Protein AF-A0A7V9FM33-F1 (afdb_monomer_lite)

Radius of gyration: 16.46 Å; chains: 1; bounding box: 45×32×36 Å

Foldseek 3Di:
DVVVLVVLVCCLVVPVPVPVVPDDPPPVVPFWPFPDDPPDPDTPTDGNVLVVLLVVLLVVCVVVVHDNVQLNVQLVVLLVVQVVCCVVPVPPRDRSVVSNVCSSCVRCVVVVVVVVVVD

Structure (mmCIF, N/CA/C/O backbone):
data_AF-A0A7V9FM33-F1
#
_entry.id   AF-A0A7V9FM33-F1
#
loop_
_atom_site.group_PDB
_atom_site.id
_atom_site.type_symbol
_atom_site.label_atom_id
_atom_site.label_alt_id
_atom_site.label_comp_id
_atom_site.label_asym_id
_atom_site.label_entity_id
_atom_site.label_seq_id
_atom_site.pdbx_PDB_ins_code
_atom_site.Cartn_x
_atom_site.Cartn_y
_atom_site.Cartn_z
_atom_site.occupancy
_atom_site.B_iso_or_equiv
_atom_site.auth_seq_id
_atom_site.auth_comp_id
_atom_site.auth_asym_id
_atom_site.auth_atom_id
_atom_site.pdbx_PDB_model_num
ATOM 1 N N . ALA A 1 1 ? -4.078 4.870 1.643 1.00 65.38 1 ALA A N 1
ATOM 2 C CA . ALA A 1 1 ? -3.978 3.694 0.757 1.00 65.38 1 ALA A CA 1
ATOM 3 C C . ALA A 1 1 ? -4.560 3.958 -0.631 1.00 65.38 1 ALA A C 1
ATOM 5 O O . ALA A 1 1 ? -3.835 3.762 -1.579 1.00 65.38 1 ALA A O 1
ATOM 6 N N . VAL A 1 2 ? -5.805 4.434 -0.791 1.00 76.44 2 VAL A N 1
ATOM 7 C CA . VAL A 1 2 ? -6.421 4.568 -2.136 1.00 76.44 2 VAL A CA 1
ATOM 8 C C . VAL A 1 2 ? -5.832 5.694 -2.997 1.00 76.44 2 VAL A C 1
ATOM 10 O O . VAL A 1 2 ? -5.736 5.529 -4.199 1.00 76.44 2 VAL A O 1
ATOM 13 N N . VAL A 1 3 ? -5.405 6.815 -2.406 1.00 74.00 3 VAL A N 1
ATOM 14 C CA . VAL A 1 3 ? -4.874 7.975 -3.160 1.00 74.00 3 VAL A CA 1
ATOM 15 C C . VAL A 1 3 ? -3.422 7.774 -3.620 1.00 74.00 3 VAL A C 1
ATOM 17 O O . VAL A 1 3 ? -3.054 8.173 -4.717 1.00 74.00 3 VAL A O 1
ATOM 20 N N . ILE A 1 4 ? -2.612 7.111 -2.793 1.00 75.44 4 ILE A N 1
ATOM 21 C CA . ILE A 1 4 ? -1.179 6.852 -3.012 1.00 75.44 4 ILE A CA 1
ATOM 22 C C . ILE A 1 4 ? -0.865 6.196 -4.371 1.00 75.44 4 ILE A C 1
ATOM 24 O O . ILE A 1 4 ? 0.009 6.713 -5.056 1.00 75.44 4 ILE A O 1
ATOM 28 N N . PRO A 1 5 ? -1.564 5.136 -4.826 1.00 70.38 5 PRO A N 1
ATOM 29 C CA . PRO A 1 5 ? -1.229 4.475 -6.083 1.00 70.38 5 PRO A CA 1
ATOM 30 C C . PRO A 1 5 ? -1.493 5.350 -7.309 1.00 70.38 5 PRO A C 1
ATOM 32 O O . PRO A 1 5 ? -0.803 5.205 -8.309 1.00 70.38 5 PRO A O 1
ATOM 35 N N . PHE A 1 6 ? -2.446 6.287 -7.238 1.00 69.94 6 PHE A N 1
ATOM 36 C CA . PHE A 1 6 ? -2.664 7.251 -8.319 1.00 69.94 6 PHE A CA 1
ATOM 37 C C . PHE A 1 6 ? -1.553 8.296 -8.368 1.00 69.94 6 PHE A C 1
ATOM 39 O O . PHE A 1 6 ? -1.107 8.648 -9.454 1.00 69.94 6 PHE A O 1
ATOM 46 N N . VAL A 1 7 ? -1.099 8.781 -7.208 1.00 68.88 7 VAL A N 1
ATOM 47 C CA . VAL A 1 7 ? 0.027 9.724 -7.132 1.00 68.88 7 VAL A CA 1
ATOM 48 C C . VAL A 1 7 ? 1.308 9.061 -7.631 1.00 68.88 7 VAL A C 1
ATOM 50 O O . VAL A 1 7 ? 2.023 9.675 -8.411 1.00 68.88 7 VAL A O 1
ATOM 53 N N . ASP A 1 8 ? 1.555 7.805 -7.255 1.00 69.69 8 ASP A N 1
ATOM 54 C CA . ASP A 1 8 ? 2.704 7.030 -7.728 1.00 69.69 8 ASP A CA 1
ATOM 55 C C . ASP A 1 8 ? 2.660 6.788 -9.238 1.00 69.69 8 ASP A C 1
ATOM 57 O O . ASP A 1 8 ? 3.584 7.162 -9.952 1.00 69.69 8 ASP A O 1
ATOM 61 N N . ALA A 1 9 ? 1.542 6.269 -9.757 1.00 65.94 9 ALA A N 1
ATOM 62 C CA . ALA A 1 9 ? 1.381 6.034 -11.189 1.00 65.94 9 ALA A CA 1
ATOM 63 C C . ALA A 1 9 ? 1.520 7.333 -11.999 1.00 65.94 9 ALA A C 1
ATOM 65 O O . ALA A 1 9 ? 2.164 7.340 -13.043 1.00 65.94 9 ALA A O 1
ATOM 66 N N . LEU A 1 10 ? 0.969 8.451 -11.510 1.00 62.34 10 LEU A N 1
ATOM 67 C CA . LEU A 1 10 ? 1.156 9.761 -12.137 1.00 62.34 10 LEU A CA 1
ATOM 68 C C . LEU A 1 10 ? 2.594 10.268 -12.010 1.00 62.34 10 LEU A C 1
ATOM 70 O O . LEU A 1 10 ? 3.062 10.915 -12.936 1.00 62.34 10 LEU A O 1
ATOM 74 N N . SER A 1 11 ? 3.292 9.992 -10.911 1.00 59.72 11 SER A N 1
ATOM 75 C CA . SER A 1 11 ? 4.691 10.387 -10.718 1.00 59.72 11 SER A CA 1
ATOM 76 C C . SER A 1 11 ? 5.651 9.576 -11.582 1.00 59.72 11 SER A C 1
ATOM 78 O O . SER A 1 11 ? 6.657 10.115 -12.019 1.00 59.72 11 SER A O 1
ATOM 80 N N . VAL A 1 12 ? 5.364 8.303 -11.840 1.00 60.69 12 VAL A N 1
ATOM 81 C CA . VAL A 1 12 ? 6.146 7.463 -12.755 1.00 60.69 12 VAL A CA 1
ATOM 82 C C . VAL A 1 12 ? 5.835 7.825 -14.209 1.00 60.69 12 VAL A C 1
ATOM 84 O O . VAL A 1 12 ? 6.739 7.934 -15.029 1.00 60.69 12 VAL A O 1
ATOM 87 N N . TRP A 1 13 ? 4.562 8.085 -14.526 1.00 52.75 13 TRP A N 1
ATOM 88 C CA . TRP A 1 13 ? 4.118 8.370 -15.895 1.00 52.75 13 TRP A CA 1
ATOM 89 C C . TRP A 1 13 ? 4.317 9.834 -16.332 1.00 52.75 13 TRP A C 1
ATOM 91 O O . TRP A 1 13 ? 4.460 10.105 -17.521 1.00 52.75 13 TRP A O 1
ATOM 101 N N . ARG A 1 14 ? 4.333 10.792 -15.391 1.00 46.34 14 ARG A N 1
ATOM 102 C CA . ARG A 1 14 ? 4.654 12.222 -15.614 1.00 46.34 14 ARG A CA 1
ATOM 103 C C . ARG A 1 14 ? 5.941 12.675 -14.923 1.00 46.34 14 ARG A C 1
ATOM 105 O O . ARG A 1 14 ? 6.182 13.879 -14.837 1.00 46.34 14 ARG A O 1
ATOM 112 N N . GLY A 1 15 ? 6.733 11.751 -14.393 1.00 43.75 15 GLY A N 1
ATOM 113 C CA . GLY A 1 15 ? 7.992 12.069 -13.733 1.00 43.75 15 GLY A CA 1
ATOM 114 C C . GLY A 1 15 ? 8.868 12.935 -14.641 1.00 43.75 15 GLY A C 1
ATOM 115 O O . GLY A 1 15 ? 9.109 12.543 -15.780 1.00 43.75 15 GLY A O 1
ATOM 116 N N . PRO A 1 16 ? 9.317 14.118 -14.183 1.00 39.09 16 PRO A N 1
ATOM 117 C CA . PRO A 1 16 ? 10.180 15.028 -14.930 1.00 39.09 16 PRO A CA 1
ATOM 118 C C . PRO A 1 16 ? 11.620 14.495 -14.965 1.00 39.09 16 PRO A C 1
ATOM 120 O O . PRO A 1 16 ? 12.546 15.124 -14.458 1.00 39.09 16 PRO A O 1
ATOM 123 N N . THR A 1 17 ? 11.823 13.322 -15.554 1.00 44.94 17 THR A N 1
ATOM 124 C CA . THR A 1 17 ? 13.147 12.704 -15.714 1.00 44.94 17 THR A CA 1
ATOM 125 C C . THR A 1 17 ? 13.909 13.189 -16.946 1.00 44.94 17 THR A C 1
ATOM 127 O O . THR A 1 17 ? 15.034 12.754 -17.135 1.00 44.94 17 THR A O 1
ATOM 130 N N . ASP A 1 18 ? 13.373 14.149 -17.710 1.00 42.97 18 ASP A N 1
ATOM 131 C CA . ASP A 1 18 ? 14.152 14.901 -18.712 1.00 42.97 18 ASP A CA 1
ATOM 132 C C . ASP A 1 18 ? 14.510 16.333 -18.271 1.00 42.97 18 ASP A C 1
ATOM 134 O O . ASP A 1 18 ? 15.391 16.945 -18.864 1.00 42.97 18 ASP A O 1
ATOM 138 N N . TYR A 1 19 ? 13.881 16.883 -17.219 1.00 41.38 19 TYR A N 1
ATOM 139 C CA . TYR A 1 19 ? 14.134 18.277 -16.802 1.00 41.38 19 TYR A CA 1
ATOM 140 C C . TYR A 1 19 ? 14.936 18.414 -15.496 1.00 41.38 19 TYR A C 1
ATOM 142 O O . TYR A 1 19 ? 15.519 19.461 -15.244 1.00 41.38 19 TYR A O 1
ATOM 150 N N . ILE A 1 20 ? 15.006 17.371 -14.658 1.00 42.31 20 ILE A N 1
ATOM 151 C CA . ILE A 1 20 ? 15.765 17.405 -13.386 1.00 42.31 20 ILE A CA 1
ATOM 152 C C . ILE A 1 20 ? 17.134 16.703 -13.505 1.00 42.31 20 ILE A C 1
ATOM 154 O O . ILE A 1 20 ? 18.001 16.870 -12.651 1.00 42.31 20 ILE A O 1
ATOM 158 N N . VAL A 1 21 ? 17.385 15.997 -14.613 1.00 49.19 21 VAL A N 1
ATOM 159 C CA . VAL A 1 21 ? 18.686 15.372 -14.924 1.00 49.19 21 VAL A CA 1
ATOM 160 C C . VAL A 1 21 ? 19.758 16.411 -15.304 1.00 49.19 21 VAL A C 1
ATOM 162 O O . VAL A 1 21 ? 20.948 16.111 -15.258 1.00 49.19 21 VAL A O 1
ATOM 165 N N . SER A 1 22 ? 19.378 17.657 -15.609 1.00 51.03 22 SER A N 1
ATOM 166 C CA . SER A 1 22 ? 20.320 18.697 -16.039 1.00 51.03 22 SER A CA 1
ATOM 167 C C . SER A 1 22 ? 20.999 19.500 -14.921 1.00 51.03 22 SER A C 1
ATOM 169 O O . SER A 1 22 ? 22.020 20.114 -15.212 1.00 51.03 22 SER A O 1
ATOM 171 N N . GLU A 1 23 ? 20.503 19.525 -13.671 1.00 49.88 23 GLU A N 1
ATOM 172 C CA . GLU A 1 23 ? 21.010 20.506 -12.682 1.00 49.88 23 GLU A CA 1
ATOM 173 C C . GLU A 1 23 ? 21.665 19.969 -11.393 1.00 49.88 23 GLU A C 1
ATOM 175 O O . GLU A 1 23 ? 22.511 20.688 -10.866 1.00 49.88 23 GLU A O 1
ATOM 180 N N . GLN A 1 24 ? 21.396 18.756 -10.872 1.00 45.66 24 GLN A N 1
ATOM 181 C CA . GLN A 1 24 ? 22.068 18.279 -9.633 1.00 45.66 24 GLN A CA 1
ATOM 182 C C . GLN A 1 24 ? 22.299 16.749 -9.568 1.00 45.66 24 GLN A C 1
ATOM 184 O O . GLN A 1 24 ? 21.454 16.017 -9.052 1.00 45.66 24 GLN A O 1
ATOM 189 N N . PRO A 1 25 ? 23.471 16.248 -10.010 1.00 44.50 25 PRO A N 1
ATOM 190 C CA . PRO A 1 25 ? 23.793 14.813 -10.054 1.00 44.50 25 PRO A CA 1
ATOM 191 C C . PRO A 1 25 ? 24.098 14.147 -8.698 1.00 44.50 25 PRO A C 1
ATOM 193 O O . PRO A 1 25 ? 24.206 12.931 -8.639 1.00 44.50 25 PRO A O 1
ATOM 196 N N . SER A 1 26 ? 24.279 14.897 -7.605 1.00 44.00 26 SER A N 1
ATOM 197 C CA . SER A 1 26 ? 24.933 14.375 -6.389 1.00 44.00 26 SER A CA 1
ATOM 198 C C . SER A 1 26 ? 24.004 13.953 -5.245 1.00 44.00 26 SER A C 1
ATOM 200 O O . SER A 1 26 ? 24.501 13.566 -4.194 1.00 44.00 26 SER A O 1
ATOM 202 N N . VAL A 1 27 ? 22.678 14.043 -5.402 1.00 47.50 27 VAL A N 1
ATOM 203 C CA . VAL A 1 27 ? 21.718 13.722 -4.316 1.00 47.50 27 VAL A CA 1
ATOM 204 C C . VAL A 1 27 ? 20.933 12.425 -4.580 1.00 47.50 27 VAL A C 1
ATOM 206 O O . VAL A 1 27 ? 20.256 11.919 -3.690 1.00 47.50 27 VAL A O 1
ATOM 209 N N . PHE A 1 28 ? 21.041 11.849 -5.784 1.00 41.62 28 PHE A N 1
ATOM 210 C CA . PHE A 1 28 ? 20.354 10.602 -6.153 1.00 41.62 28 PHE A CA 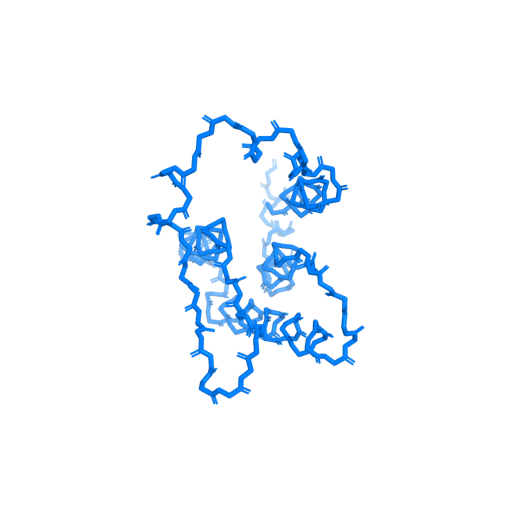1
ATOM 211 C C . PHE A 1 28 ? 21.146 9.320 -5.832 1.00 41.62 28 PHE A C 1
ATOM 213 O O . PHE A 1 28 ? 20.535 8.259 -5.714 1.00 41.62 28 PHE A O 1
ATOM 220 N N . ASP A 1 29 ? 22.462 9.407 -5.616 1.00 47.50 29 ASP A N 1
ATOM 221 C CA . ASP A 1 29 ? 23.301 8.242 -5.283 1.00 47.50 29 ASP A CA 1
ATOM 222 C C . ASP A 1 29 ? 23.123 7.739 -3.835 1.00 47.50 29 ASP A C 1
ATOM 224 O O . ASP A 1 29 ? 23.495 6.608 -3.532 1.00 47.50 29 ASP A O 1
ATOM 228 N N . ASP A 1 30 ? 22.512 8.525 -2.942 1.00 45.66 30 ASP A N 1
ATOM 229 C CA . ASP A 1 30 ? 22.458 8.199 -1.505 1.00 45.66 30 ASP A CA 1
ATOM 230 C C . ASP A 1 30 ? 21.201 7.419 -1.078 1.00 45.66 30 ASP A C 1
ATOM 232 O O . ASP A 1 30 ? 21.108 6.926 0.048 1.00 45.66 30 ASP A O 1
ATOM 236 N N . VAL A 1 31 ? 20.201 7.299 -1.958 1.00 45.38 31 VAL A N 1
ATOM 237 C CA . VAL A 1 31 ? 18.895 6.731 -1.589 1.00 45.38 31 VAL A CA 1
ATOM 238 C C . VAL A 1 31 ? 18.325 5.861 -2.709 1.00 45.38 31 VAL A C 1
ATOM 240 O O . VAL A 1 31 ? 17.164 5.976 -3.060 1.00 45.38 31 VAL A O 1
ATOM 243 N N . SER A 1 32 ? 19.098 4.967 -3.314 1.00 40.28 32 SER A N 1
ATOM 244 C CA . SER A 1 32 ? 18.503 3.865 -4.080 1.00 40.28 32 SER A CA 1
ATOM 245 C C . SER A 1 32 ? 19.260 2.579 -3.782 1.00 40.28 32 SER A C 1
ATOM 247 O O . SER A 1 32 ? 20.463 2.470 -3.999 1.00 40.28 32 SER A O 1
ATOM 249 N N . ILE A 1 33 ? 18.567 1.594 -3.207 1.00 43.03 33 ILE A N 1
ATOM 250 C CA . ILE A 1 33 ? 19.154 0.272 -2.986 1.00 43.03 33 ILE A CA 1
ATOM 251 C C . ILE A 1 33 ? 19.059 -0.461 -4.323 1.00 43.03 33 ILE A C 1
ATOM 253 O O . ILE A 1 33 ? 18.079 -1.149 -4.607 1.00 43.03 33 ILE A O 1
ATOM 257 N N . ALA A 1 34 ? 20.067 -0.264 -5.168 1.00 43.84 34 ALA A N 1
ATOM 258 C CA . ALA A 1 34 ? 20.217 -1.000 -6.413 1.00 43.84 34 ALA A CA 1
ATOM 259 C C . ALA A 1 34 ? 20.673 -2.432 -6.094 1.00 43.84 34 ALA A C 1
ATOM 261 O O . ALA A 1 34 ? 21.858 -2.685 -5.855 1.00 43.84 34 ALA A O 1
ATOM 262 N N . PHE A 1 35 ? 19.744 -3.390 -6.094 1.00 40.59 35 PHE A N 1
ATOM 263 C CA . PHE A 1 35 ? 20.108 -4.806 -6.101 1.00 40.59 35 PHE A CA 1
ATOM 264 C C . PHE A 1 35 ? 20.662 -5.150 -7.489 1.00 40.59 35 PHE A C 1
ATOM 266 O O . PHE A 1 35 ? 19.914 -5.418 -8.427 1.00 40.59 35 PHE A O 1
ATOM 273 N N . ARG A 1 36 ? 21.993 -5.102 -7.634 1.00 40.44 36 ARG A N 1
ATOM 274 C CA . ARG A 1 36 ? 22.680 -5.603 -8.832 1.00 40.44 36 ARG A CA 1
ATOM 275 C C . ARG A 1 36 ? 22.799 -7.118 -8.743 1.00 40.44 36 ARG A C 1
ATOM 277 O O . ARG A 1 36 ? 23.475 -7.638 -7.856 1.00 40.44 36 ARG A O 1
ATOM 284 N N . ILE A 1 37 ? 22.168 -7.813 -9.679 1.00 46.19 37 ILE A N 1
ATOM 285 C CA . ILE A 1 37 ? 22.355 -9.249 -9.873 1.00 46.19 37 ILE A CA 1
ATOM 286 C C . ILE A 1 37 ? 23.633 -9.429 -10.717 1.00 46.19 37 ILE A C 1
ATOM 288 O O . ILE A 1 37 ? 23.785 -8.744 -11.730 1.00 46.19 37 ILE A O 1
ATOM 292 N N . PRO A 1 38 ? 24.588 -10.298 -10.331 1.00 37.56 38 PRO A N 1
ATOM 293 C CA . PRO A 1 38 ? 25.779 -10.538 -11.141 1.00 37.56 38 PRO A CA 1
ATOM 294 C C . PRO A 1 38 ? 25.386 -11.175 -12.484 1.00 37.56 38 PRO A C 1
ATOM 296 O O . PRO A 1 38 ? 25.011 -12.343 -12.517 1.00 37.56 38 PRO A O 1
ATOM 299 N N . GLY A 1 39 ? 25.483 -10.418 -13.583 1.00 50.44 39 GLY A N 1
ATOM 300 C CA . GLY A 1 39 ? 25.281 -10.928 -14.947 1.00 50.44 39 GLY A CA 1
ATOM 301 C C . GLY A 1 39 ? 24.259 -10.184 -15.813 1.00 50.44 39 GLY A C 1
ATOM 302 O O . GLY A 1 39 ? 24.275 -10.391 -17.021 1.00 50.44 39 GLY A O 1
ATOM 303 N N . GLU A 1 40 ? 23.438 -9.290 -15.253 1.00 39.12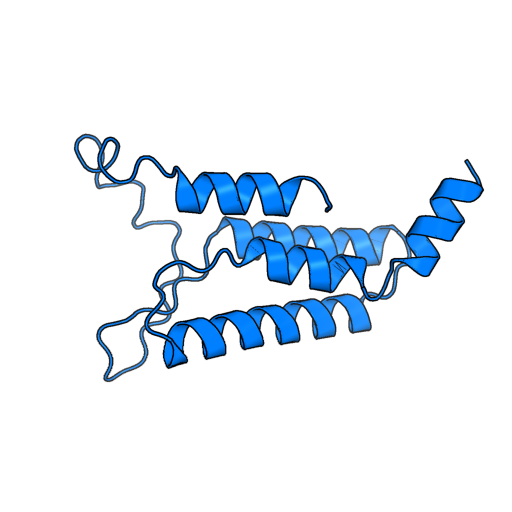 40 GLU A N 1
ATOM 304 C CA . GLU A 1 40 ? 22.475 -8.473 -16.013 1.00 39.12 40 GLU A CA 1
ATOM 305 C C . GLU A 1 40 ? 22.739 -6.968 -15.856 1.00 39.12 40 GLU A C 1
ATOM 307 O O . GLU A 1 40 ? 23.275 -6.506 -14.848 1.00 39.12 40 GLU A O 1
ATOM 312 N N . GLN A 1 41 ? 22.392 -6.205 -16.896 1.00 44.78 41 GLN A N 1
ATOM 313 C CA . GLN A 1 41 ? 22.528 -4.742 -16.945 1.00 44.78 41 GLN A CA 1
ATOM 314 C C . GLN A 1 41 ? 21.335 -4.019 -16.298 1.00 44.78 41 GLN A C 1
ATOM 316 O O . GLN A 1 41 ? 21.425 -2.818 -16.048 1.00 44.78 41 GLN A O 1
ATOM 321 N N . GLU A 1 42 ? 20.248 -4.733 -15.986 1.00 43.69 42 GLU A N 1
ATOM 322 C CA . GLU A 1 42 ? 19.094 -4.185 -15.277 1.00 43.69 42 GLU A CA 1
ATOM 323 C C . GLU A 1 42 ? 19.235 -4.371 -13.763 1.00 43.69 42 GLU A C 1
ATOM 325 O O . GLU A 1 42 ? 19.367 -5.479 -13.241 1.00 43.69 42 GLU A O 1
ATOM 330 N N . SER A 1 43 ? 19.207 -3.258 -13.032 1.00 45.31 43 SER A N 1
ATOM 331 C CA . SER A 1 43 ? 19.074 -3.267 -11.581 1.00 45.31 43 SER A CA 1
ATOM 332 C C . SER A 1 43 ? 17.595 -3.291 -11.205 1.00 45.31 43 SER A C 1
ATOM 334 O O . SER A 1 43 ? 16.822 -2.424 -11.615 1.00 45.31 43 SER A O 1
ATOM 336 N N . ALA A 1 44 ? 17.198 -4.246 -10.364 1.00 50.06 44 ALA A N 1
ATOM 337 C CA . ALA A 1 44 ? 15.897 -4.204 -9.709 1.00 50.06 44 ALA A CA 1
ATOM 338 C C . ALA A 1 44 ? 15.910 -3.048 -8.692 1.00 50.06 44 ALA A C 1
ATOM 340 O O . ALA A 1 44 ? 16.356 -3.198 -7.553 1.00 50.06 44 ALA A O 1
ATOM 341 N N . ASN A 1 45 ? 15.492 -1.863 -9.135 1.00 55.31 45 ASN A N 1
ATOM 342 C CA . ASN A 1 45 ? 15.455 -0.667 -8.304 1.00 55.31 45 ASN A CA 1
ATOM 343 C C . ASN A 1 45 ? 14.168 -0.675 -7.481 1.00 55.31 45 ASN A C 1
ATOM 345 O O . AS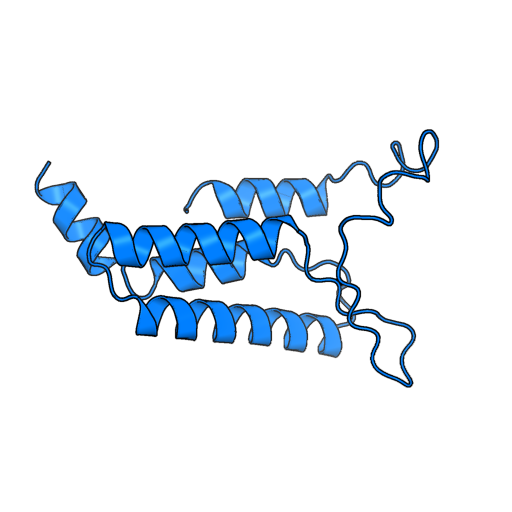N A 1 45 ? 13.088 -0.399 -7.998 1.00 55.31 45 ASN A O 1
ATOM 349 N N . ILE A 1 46 ? 14.286 -0.984 -6.191 1.00 63.53 46 ILE A N 1
ATOM 350 C CA . ILE A 1 46 ? 13.219 -0.703 -5.229 1.00 63.53 46 ILE A CA 1
ATOM 351 C C . ILE A 1 46 ? 13.338 0.772 -4.854 1.00 63.53 46 ILE A C 1
ATOM 353 O O . ILE A 1 46 ? 14.378 1.210 -4.350 1.00 63.53 46 ILE A O 1
ATOM 357 N N . GLY A 1 47 ? 12.282 1.542 -5.107 1.00 71.50 47 GLY A N 1
ATOM 358 C CA . GLY A 1 47 ? 12.268 2.960 -4.794 1.00 71.50 47 GLY A CA 1
ATOM 359 C C . GLY A 1 47 ? 12.268 3.194 -3.277 1.00 71.50 47 GLY A C 1
ATOM 360 O O . GLY A 1 47 ? 11.627 2.450 -2.530 1.00 71.50 47 GLY A O 1
ATOM 361 N N . PRO A 1 48 ? 12.900 4.267 -2.777 1.00 74.94 48 PRO A N 1
ATOM 362 C CA . PRO A 1 48 ? 12.747 4.689 -1.379 1.00 74.94 48 PRO A CA 1
ATOM 363 C C . PRO A 1 48 ? 11.292 4.845 -0.932 1.00 74.94 48 PRO A C 1
ATOM 365 O O . PRO A 1 48 ? 10.976 4.429 0.187 1.00 74.94 48 PRO A O 1
ATOM 368 N N . PRO A 1 49 ? 10.378 5.385 -1.771 1.00 78.88 49 PRO A N 1
ATOM 369 C CA . PRO A 1 49 ? 8.965 5.443 -1.425 1.00 78.88 49 PRO A CA 1
ATOM 370 C C . PRO A 1 49 ? 8.373 4.065 -1.125 1.00 78.88 49 PRO A C 1
ATOM 372 O O . PRO A 1 49 ? 7.596 3.944 -0.182 1.00 78.88 49 PRO A O 1
ATOM 375 N N . ASP A 1 50 ? 8.770 3.018 -1.849 1.00 82.44 50 ASP A N 1
ATOM 376 C CA . ASP A 1 50 ? 8.229 1.668 -1.669 1.00 82.44 50 ASP A CA 1
ATOM 377 C C . ASP A 1 50 ? 8.537 1.127 -0.274 1.00 82.44 50 ASP A C 1
ATOM 379 O O . ASP A 1 50 ? 7.645 0.635 0.419 1.00 82.44 50 ASP A O 1
ATOM 383 N N . ILE A 1 51 ? 9.777 1.297 0.190 1.00 84.50 51 ILE A N 1
ATOM 384 C CA . ILE A 1 51 ? 10.204 0.877 1.533 1.00 84.50 51 ILE A CA 1
ATOM 385 C C . ILE A 1 51 ? 9.455 1.674 2.611 1.00 84.50 51 ILE A C 1
ATOM 387 O O . ILE A 1 51 ? 8.988 1.109 3.611 1.00 84.50 51 ILE A O 1
ATOM 391 N N . LEU A 1 52 ? 9.297 2.984 2.408 1.00 86.75 52 LEU A N 1
ATOM 392 C CA . LEU A 1 52 ? 8.567 3.853 3.331 1.00 86.75 52 LEU A CA 1
ATOM 393 C C . LEU A 1 52 ? 7.089 3.460 3.425 1.00 86.75 52 LEU A C 1
ATOM 395 O O . LEU A 1 52 ? 6.569 3.297 4.527 1.00 86.75 52 LEU A O 1
ATOM 399 N N . PHE A 1 53 ? 6.406 3.254 2.300 1.00 88.38 53 PHE A N 1
ATOM 400 C CA . PHE A 1 53 ? 4.994 2.869 2.305 1.00 88.38 53 PHE A CA 1
ATOM 401 C C . PHE A 1 53 ? 4.778 1.438 2.792 1.00 88.38 53 PHE A C 1
ATOM 403 O O . PHE A 1 53 ? 3.830 1.201 3.543 1.00 88.38 53 PHE A O 1
ATOM 410 N N . PHE A 1 54 ? 5.668 0.506 2.451 1.00 91.56 54 PHE A N 1
ATOM 411 C CA . PHE A 1 54 ? 5.627 -0.861 2.966 1.00 91.56 54 PHE A CA 1
ATOM 412 C C . PHE A 1 54 ? 5.719 -0.874 4.497 1.00 91.56 54 PHE A C 1
ATOM 414 O O . PHE A 1 54 ? 4.872 -1.462 5.176 1.00 91.56 54 PHE A O 1
ATOM 421 N N . SER A 1 55 ? 6.717 -0.181 5.055 1.00 93.06 55 SER A N 1
ATOM 422 C CA . SER A 1 55 ? 6.917 -0.098 6.506 1.00 93.06 55 SER A CA 1
ATOM 423 C C . SER A 1 55 ? 5.782 0.657 7.203 1.00 93.06 55 SER A C 1
ATOM 425 O O . SER A 1 55 ? 5.257 0.176 8.210 1.00 93.06 55 SER A O 1
ATOM 427 N N . LEU A 1 56 ? 5.326 1.779 6.637 1.00 94.00 56 LEU A N 1
ATOM 428 C CA . LEU A 1 56 ? 4.204 2.560 7.157 1.00 94.00 56 LEU A CA 1
ATOM 429 C C . LEU A 1 56 ? 2.908 1.743 7.204 1.00 94.00 56 LEU A C 1
ATOM 431 O O . LEU A 1 56 ? 2.195 1.779 8.207 1.00 94.00 56 LEU A O 1
ATOM 435 N N . PHE A 1 57 ? 2.585 1.002 6.145 1.00 93.12 57 PHE A N 1
ATOM 436 C CA . PHE A 1 57 ? 1.379 0.175 6.094 1.00 93.12 57 PHE A CA 1
ATOM 437 C C . PHE A 1 57 ? 1.445 -1.011 7.045 1.00 93.12 57 PHE A C 1
ATOM 439 O O . PHE A 1 57 ? 0.442 -1.324 7.691 1.00 93.12 57 PHE A O 1
ATOM 446 N N . LEU A 1 58 ? 2.614 -1.631 7.197 1.00 94.25 58 LEU A N 1
ATOM 447 C CA . LEU A 1 58 ? 2.799 -2.699 8.170 1.00 94.25 58 LEU A CA 1
ATOM 448 C C . LEU A 1 58 ? 2.676 -2.177 9.613 1.00 94.25 58 LEU A C 1
ATOM 450 O O . LEU A 1 58 ? 1.981 -2.780 10.434 1.00 94.25 58 LEU A O 1
ATOM 454 N N . ALA A 1 59 ? 3.269 -1.015 9.903 1.00 94.12 59 ALA A N 1
ATOM 455 C CA . ALA A 1 59 ? 3.140 -0.340 11.192 1.00 94.12 59 ALA A CA 1
ATOM 456 C C . ALA A 1 59 ? 1.690 0.087 11.471 1.00 94.12 59 ALA A C 1
ATOM 458 O O . ALA A 1 59 ? 1.190 -0.107 12.579 1.00 94.12 59 ALA A O 1
ATOM 459 N N . ALA A 1 60 ? 0.978 0.605 10.466 1.00 93.06 60 ALA A N 1
ATOM 460 C CA . ALA A 1 60 ? -0.444 0.917 10.573 1.00 93.06 60 ALA A CA 1
ATOM 461 C C . ALA A 1 60 ? -1.267 -0.348 10.855 1.00 93.06 60 ALA A C 1
ATOM 463 O O . ALA A 1 60 ? -2.126 -0.336 11.738 1.00 93.06 60 ALA A O 1
ATOM 464 N N . ALA A 1 61 ? -0.976 -1.457 10.168 1.00 92.88 61 ALA A N 1
ATOM 465 C CA . ALA A 1 61 ? -1.658 -2.718 10.414 1.00 92.88 61 ALA A CA 1
ATOM 466 C C . ALA A 1 61 ? -1.483 -3.185 11.866 1.00 92.88 61 ALA A C 1
ATOM 468 O O . ALA A 1 61 ? -2.464 -3.557 12.512 1.00 92.88 61 ALA A O 1
ATOM 469 N N . ALA A 1 62 ? -0.267 -3.082 12.409 1.00 93.88 62 ALA A N 1
ATOM 470 C CA . ALA A 1 62 ? 0.002 -3.398 13.809 1.00 93.88 62 ALA A CA 1
ATOM 471 C C . ALA A 1 62 ? -0.710 -2.425 14.766 1.00 93.88 62 ALA A C 1
ATOM 473 O O . ALA A 1 62 ? -1.348 -2.848 15.729 1.00 93.88 62 ALA A O 1
ATOM 474 N N . ARG A 1 63 ? -0.664 -1.118 14.477 1.00 94.12 63 ARG A N 1
ATOM 475 C CA . ARG A 1 63 ? -1.233 -0.067 15.333 1.00 94.12 63 ARG A CA 1
ATOM 476 C C . ARG A 1 63 ? -2.754 -0.138 15.457 1.00 94.12 63 ARG A C 1
ATOM 478 O O . ARG A 1 63 ? -3.280 0.189 16.524 1.00 94.12 63 ARG A O 1
ATOM 485 N N . PHE A 1 64 ? -3.441 -0.515 14.380 1.00 90.94 64 PHE A N 1
ATOM 486 C CA . PHE A 1 64 ? -4.904 -0.562 14.298 1.00 90.94 64 PHE A CA 1
ATOM 487 C C . PHE A 1 64 ? -5.489 -1.969 14.500 1.00 90.94 64 PHE A C 1
ATOM 489 O O . PHE A 1 64 ? -6.695 -2.145 14.335 1.00 90.94 64 PHE A O 1
ATOM 496 N N . GLY A 1 65 ? -4.672 -2.964 14.870 1.00 89.62 65 GLY A N 1
ATOM 497 C CA . GLY A 1 65 ? -5.144 -4.334 15.113 1.00 89.62 65 GLY A CA 1
ATOM 498 C C . GLY A 1 65 ? -5.668 -5.029 13.852 1.00 89.62 65 GLY A C 1
ATOM 499 O O . GLY A 1 65 ? -6.617 -5.809 13.915 1.00 89.62 65 GLY A O 1
ATOM 500 N N . LEU A 1 66 ? -5.082 -4.705 12.699 1.00 93.88 66 LEU A N 1
ATOM 501 C CA . LEU A 1 66 ? -5.382 -5.331 11.415 1.00 93.88 66 LEU A CA 1
ATOM 502 C C . LEU A 1 66 ? -4.603 -6.649 11.246 1.00 93.88 66 LEU A C 1
ATOM 504 O O . LEU A 1 66 ? -3.847 -7.077 12.123 1.00 93.88 66 LEU A O 1
ATOM 508 N N . ARG A 1 67 ? -4.764 -7.323 10.101 1.00 94.94 67 ARG A N 1
ATOM 509 C CA . ARG A 1 67 ? -4.121 -8.619 9.837 1.00 94.94 67 ARG A CA 1
ATOM 510 C C . ARG A 1 67 ? -2.669 -8.444 9.386 1.00 94.94 67 ARG A C 1
ATOM 512 O O . ARG A 1 67 ? -2.373 -8.584 8.203 1.00 94.94 67 ARG A O 1
ATOM 519 N N . VAL A 1 68 ? -1.757 -8.164 10.317 1.00 93.88 68 VAL A N 1
ATOM 520 C CA . VAL A 1 68 ? -0.336 -7.859 10.031 1.00 93.88 68 VAL A CA 1
ATOM 521 C C . VAL A 1 68 ? 0.343 -8.922 9.159 1.00 93.88 68 VAL A C 1
ATOM 523 O O . VAL A 1 68 ? 0.891 -8.583 8.115 1.00 93.88 68 VAL A O 1
ATOM 526 N N . ALA A 1 69 ? 0.260 -10.203 9.536 1.00 94.44 69 ALA A N 1
ATOM 527 C CA . ALA A 1 69 ? 0.920 -11.287 8.801 1.00 94.44 69 ALA A CA 1
ATOM 528 C C . ALA A 1 69 ? 0.398 -11.420 7.359 1.00 94.44 69 ALA A C 1
ATOM 530 O O . ALA A 1 69 ? 1.180 -11.524 6.419 1.00 94.44 69 ALA A O 1
ATOM 531 N N . TRP A 1 70 ? -0.923 -11.339 7.177 1.00 94.19 70 TRP A N 1
ATOM 532 C CA . TRP A 1 70 ? -1.542 -11.387 5.851 1.00 94.19 70 TRP A CA 1
ATOM 533 C C . TRP A 1 70 ? -1.247 -10.141 5.018 1.00 94.19 70 TRP A C 1
ATOM 535 O O . TRP A 1 70 ? -1.073 -10.245 3.811 1.00 94.19 70 TRP A O 1
ATOM 545 N N . THR A 1 71 ? -1.151 -8.979 5.662 1.00 93.81 71 THR A N 1
ATOM 546 C CA . THR A 1 71 ? -0.760 -7.716 5.021 1.00 93.81 71 THR A CA 1
ATOM 547 C C . THR A 1 71 ? 0.660 -7.801 4.488 1.00 93.81 71 THR A C 1
ATOM 549 O O . THR A 1 71 ? 0.904 -7.495 3.327 1.00 93.81 71 THR A O 1
ATOM 552 N N . TRP A 1 72 ? 1.591 -8.275 5.317 1.00 95.19 72 TRP A N 1
ATOM 553 C CA . TRP A 1 72 ? 2.971 -8.504 4.909 1.00 95.19 72 TRP A CA 1
ATOM 554 C C . TRP A 1 72 ? 3.050 -9.490 3.740 1.00 95.19 72 TRP A C 1
ATOM 556 O O . TRP A 1 72 ? 3.624 -9.158 2.706 1.00 95.19 72 TRP A O 1
ATOM 566 N N . ALA A 1 73 ? 2.406 -10.657 3.864 1.00 96.12 73 ALA A N 1
ATOM 567 C CA . ALA A 1 73 ? 2.428 -11.686 2.826 1.00 96.12 73 ALA A CA 1
ATOM 568 C C . ALA A 1 73 ? 1.850 -11.179 1.495 1.00 96.12 73 ALA A C 1
ATOM 570 O O . ALA A 1 73 ? 2.440 -11.409 0.444 1.00 96.12 73 ALA A O 1
ATOM 571 N N . ALA A 1 74 ? 0.732 -10.450 1.533 1.00 95.12 74 ALA A N 1
ATOM 572 C CA . ALA A 1 74 ? 0.105 -9.902 0.336 1.00 95.12 74 ALA A CA 1
ATOM 573 C C . ALA A 1 74 ? 0.943 -8.789 -0.313 1.00 95.12 74 ALA A C 1
ATOM 575 O O . ALA A 1 74 ? 1.078 -8.777 -1.534 1.00 95.12 74 ALA A O 1
ATOM 576 N N . MET A 1 75 ? 1.536 -7.882 0.474 1.00 94.62 75 MET A N 1
ATOM 577 C CA . MET A 1 75 ? 2.431 -6.846 -0.062 1.00 94.62 75 MET A CA 1
ATOM 578 C C . MET A 1 75 ? 3.685 -7.459 -0.695 1.00 94.62 75 MET A C 1
ATOM 580 O O . MET A 1 75 ? 4.045 -7.066 -1.799 1.00 94.62 75 MET A O 1
ATOM 584 N N . VAL A 1 76 ? 4.312 -8.449 -0.047 1.00 93.25 76 VAL A N 1
ATOM 585 C CA . VAL A 1 76 ? 5.481 -9.158 -0.599 1.00 93.25 76 VAL A CA 1
ATOM 586 C C . VAL A 1 76 ? 5.115 -9.919 -1.872 1.00 93.25 76 VAL A C 1
ATOM 588 O O . VAL A 1 76 ? 5.836 -9.824 -2.860 1.00 93.25 76 VAL A O 1
ATOM 591 N N . ALA A 1 77 ? 3.990 -10.639 -1.881 1.00 93.25 77 ALA A N 1
ATOM 592 C CA . ALA A 1 77 ? 3.556 -11.400 -3.049 1.00 93.25 77 ALA A CA 1
ATOM 593 C C . ALA A 1 77 ? 3.257 -10.496 -4.252 1.00 93.25 77 ALA A C 1
ATOM 595 O O . ALA A 1 77 ? 3.674 -10.805 -5.365 1.00 93.25 77 ALA A O 1
ATOM 596 N N . LEU A 1 78 ? 2.570 -9.369 -4.040 1.00 90.44 78 LEU A N 1
ATOM 597 C CA . LEU A 1 78 ? 2.248 -8.436 -5.120 1.00 90.44 78 LEU A CA 1
ATOM 598 C C . LEU A 1 78 ? 3.475 -7.668 -5.610 1.00 90.44 78 LEU A C 1
ATOM 600 O O . LEU A 1 78 ? 3.603 -7.470 -6.812 1.00 90.44 78 LEU A O 1
ATOM 604 N N . LEU A 1 79 ? 4.390 -7.289 -4.715 1.00 87.06 79 LEU A N 1
ATOM 605 C CA . LEU A 1 79 ? 5.649 -6.653 -5.105 1.00 87.06 79 LEU A CA 1
ATOM 606 C C . LEU A 1 79 ? 6.560 -7.631 -5.869 1.00 87.06 79 LEU A C 1
ATOM 608 O O . LEU A 1 79 ? 7.142 -7.282 -6.895 1.00 87.06 79 LEU A O 1
ATOM 612 N N . GLY A 1 80 ? 6.619 -8.891 -5.430 1.00 86.81 80 GLY A N 1
ATOM 613 C CA . GLY A 1 80 ? 7.287 -9.965 -6.165 1.00 86.81 80 GLY A CA 1
ATOM 614 C C . GLY A 1 80 ? 6.662 -10.199 -7.541 1.00 86.81 80 GLY A C 1
ATOM 615 O O . GLY A 1 80 ? 7.382 -10.321 -8.527 1.00 86.81 80 GLY A O 1
ATOM 616 N N . LEU A 1 81 ? 5.329 -10.185 -7.635 1.00 87.56 81 LEU A N 1
ATOM 617 C CA . LEU A 1 81 ? 4.626 -10.288 -8.913 1.00 87.56 81 LEU A CA 1
ATOM 618 C C . LEU A 1 81 ? 4.968 -9.117 -9.841 1.00 87.56 81 LEU A C 1
ATOM 620 O O . LEU A 1 81 ? 5.231 -9.353 -11.015 1.00 87.56 81 LEU A O 1
ATOM 624 N N . THR A 1 82 ? 5.010 -7.880 -9.335 1.00 82.62 82 THR A N 1
ATOM 625 C CA . THR A 1 82 ? 5.407 -6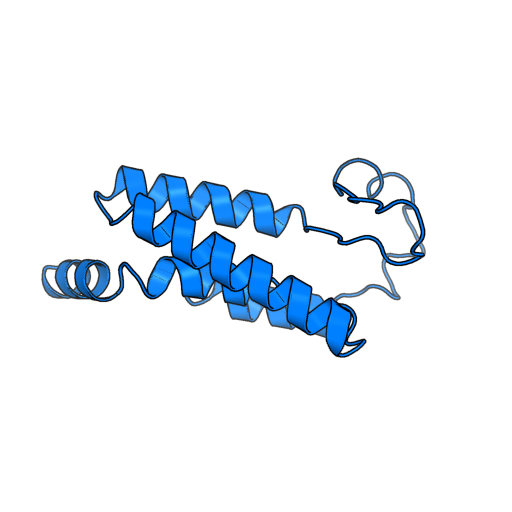.727 -10.157 1.00 82.62 82 THR A CA 1
ATOM 626 C C . THR A 1 82 ? 6.832 -6.861 -10.675 1.00 82.62 82 THR A C 1
ATOM 628 O O . THR A 1 82 ? 7.053 -6.588 -11.846 1.00 82.62 82 THR A O 1
ATOM 631 N N . LEU A 1 83 ? 7.771 -7.367 -9.867 1.00 80.94 83 LEU A N 1
ATOM 632 C CA . LEU A 1 83 ? 9.145 -7.620 -10.315 1.00 80.94 83 LEU A CA 1
ATOM 633 C C . LEU A 1 83 ? 9.203 -8.673 -11.428 1.00 80.94 83 LEU A C 1
ATOM 635 O O . LEU A 1 83 ? 9.869 -8.457 -12.435 1.00 80.94 83 LEU A O 1
ATOM 639 N N . VAL A 1 84 ? 8.477 -9.786 -11.276 1.00 82.69 84 VAL A N 1
ATOM 640 C CA . VAL A 1 84 ? 8.418 -10.847 -12.297 1.00 82.69 84 VAL A CA 1
ATOM 641 C C . VAL A 1 84 ? 7.795 -10.332 -13.593 1.00 82.69 84 VAL A C 1
ATOM 643 O O . VAL A 1 84 ? 8.291 -10.639 -14.674 1.00 82.69 84 VAL A O 1
ATOM 646 N N . VAL A 1 85 ?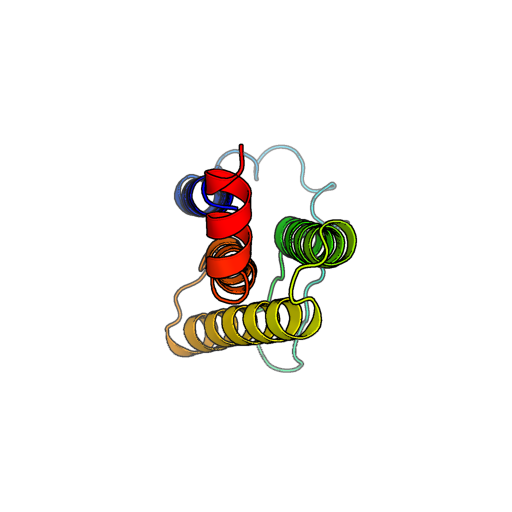 6.722 -9.541 -13.510 1.00 81.19 85 VAL A N 1
ATOM 647 C CA . VAL A 1 85 ? 6.082 -8.950 -14.694 1.00 81.19 85 VAL A CA 1
ATOM 648 C C . VAL A 1 85 ? 7.036 -7.985 -15.392 1.00 81.19 85 VAL A C 1
ATOM 650 O O . VAL A 1 85 ? 7.227 -8.117 -16.597 1.00 81.19 85 VAL A O 1
ATOM 653 N N . THR A 1 86 ? 7.679 -7.078 -14.656 1.00 77.31 86 THR A N 1
ATOM 654 C CA . THR A 1 86 ? 8.681 -6.154 -15.213 1.00 77.31 86 THR A CA 1
ATOM 655 C C . THR A 1 86 ? 9.788 -6.918 -15.941 1.00 77.31 86 THR A C 1
ATOM 657 O O . THR A 1 86 ? 10.028 -6.652 -17.113 1.00 77.31 86 THR A O 1
ATOM 660 N N . ALA A 1 87 ? 10.370 -7.937 -15.300 1.00 77.19 87 ALA A N 1
ATOM 661 C CA . ALA A 1 87 ? 11.460 -8.735 -15.867 1.00 77.19 87 ALA A CA 1
ATOM 662 C C . ALA A 1 87 ? 11.055 -9.610 -17.069 1.00 77.19 87 ALA A C 1
ATOM 664 O O . ALA A 1 87 ? 11.909 -10.043 -17.832 1.00 77.19 87 ALA A O 1
ATOM 665 N N . THR A 1 88 ? 9.765 -9.929 -17.232 1.00 80.00 88 THR A N 1
ATOM 666 C CA . THR A 1 88 ? 9.286 -10.796 -18.330 1.00 80.00 88 THR A CA 1
ATOM 667 C C . THR A 1 88 ? 8.661 -10.034 -19.490 1.00 80.00 88 THR A C 1
ATOM 669 O O . THR A 1 88 ? 8.437 -10.625 -20.545 1.00 80.00 88 THR A O 1
ATOM 672 N N . THR A 1 89 ? 8.342 -8.752 -19.308 1.00 75.31 89 THR A N 1
ATOM 673 C CA . THR A 1 89 ? 7.627 -7.954 -20.314 1.00 75.31 89 THR A CA 1
ATOM 674 C C . THR A 1 89 ? 8.453 -6.805 -20.886 1.00 75.31 89 THR A C 1
ATOM 676 O O . THR A 1 89 ? 7.926 -6.071 -21.719 1.00 75.31 89 THR A O 1
ATOM 679 N N . ASP A 1 90 ? 9.715 -6.641 -20.464 1.00 64.31 90 ASP A N 1
ATOM 680 C CA . ASP A 1 90 ? 10.596 -5.509 -20.810 1.00 64.31 90 ASP A CA 1
ATOM 681 C C . ASP A 1 90 ? 9.937 -4.128 -20.577 1.00 64.31 90 ASP A C 1
ATOM 683 O O . ASP A 1 90 ? 10.351 -3.101 -21.122 1.00 64.31 90 ASP A O 1
ATOM 687 N N . VAL A 1 91 ? 8.875 -4.073 -19.760 1.00 65.25 91 VAL A N 1
ATOM 688 C CA . VAL A 1 91 ? 8.187 -2.830 -19.404 1.00 65.25 91 VAL A CA 1
ATOM 689 C C . VAL A 1 91 ? 8.950 -2.190 -18.254 1.00 65.25 91 VAL A C 1
ATOM 691 O O . VAL A 1 91 ? 8.665 -2.437 -17.082 1.00 65.25 91 VAL A O 1
ATOM 694 N N . ALA A 1 92 ? 9.919 -1.344 -18.592 1.00 60.28 92 ALA A N 1
ATOM 695 C CA . ALA A 1 92 ? 10.637 -0.547 -17.609 1.00 60.28 92 ALA A CA 1
ATOM 696 C C . ALA A 1 92 ? 9.670 0.378 -16.838 1.00 60.28 92 ALA A C 1
ATOM 698 O O . ALA A 1 92 ? 8.875 1.110 -17.429 1.00 60.28 92 ALA A O 1
ATOM 699 N N . GLY A 1 93 ? 9.765 0.369 -15.503 1.00 57.62 93 GLY A N 1
ATOM 700 C CA . GLY A 1 93 ? 9.100 1.359 -14.650 1.00 57.62 93 GLY A CA 1
ATOM 701 C C . GLY A 1 93 ? 7.646 1.061 -14.276 1.00 57.62 93 GLY A C 1
ATOM 702 O O . GLY A 1 93 ? 6.849 1.986 -14.166 1.00 57.62 93 GLY A O 1
ATOM 703 N N . LEU A 1 94 ? 7.260 -0.197 -14.050 1.00 65.00 94 LEU A N 1
ATOM 704 C CA . LEU A 1 94 ? 5.961 -0.480 -13.428 1.00 65.00 94 LEU A CA 1
ATOM 705 C C . LEU A 1 94 ? 5.896 0.119 -12.004 1.00 65.00 94 LEU A C 1
ATOM 707 O O . LEU A 1 94 ? 6.750 -0.203 -11.177 1.00 65.00 94 LEU A O 1
ATOM 711 N N . PRO A 1 95 ? 4.891 0.963 -11.688 1.00 69.56 95 PRO A N 1
ATOM 712 C CA . PRO A 1 95 ? 4.747 1.553 -10.360 1.00 69.56 95 PRO A CA 1
ATOM 713 C C . PRO A 1 95 ? 4.504 0.459 -9.309 1.00 69.56 95 PRO A C 1
ATOM 715 O O . PRO A 1 95 ? 3.538 -0.309 -9.402 1.00 69.56 95 PRO A O 1
ATOM 718 N N . ALA A 1 96 ? 5.377 0.387 -8.301 1.00 78.44 96 ALA A N 1
ATOM 719 C CA . ALA A 1 96 ? 5.336 -0.629 -7.248 1.00 78.44 96 ALA A CA 1
ATOM 720 C C . ALA A 1 96 ? 4.386 -0.259 -6.089 1.00 78.44 96 ALA A C 1
ATOM 722 O O . ALA A 1 96 ? 3.840 -1.153 -5.424 1.00 78.44 96 ALA A O 1
ATOM 723 N N . LEU A 1 97 ? 4.082 1.029 -5.874 1.00 82.38 97 LEU A N 1
ATO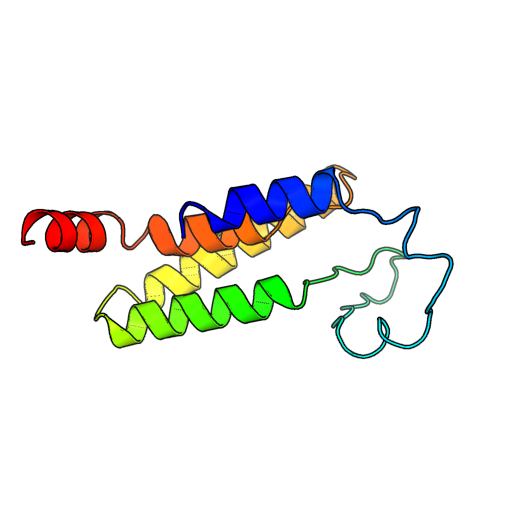M 724 C CA . LEU A 1 97 ? 3.144 1.440 -4.822 1.00 82.38 97 LEU A CA 1
ATOM 725 C C . LEU A 1 97 ? 1.708 0.937 -5.032 1.00 82.38 97 LEU A C 1
ATOM 727 O O . LEU A 1 97 ? 1.068 0.610 -4.029 1.00 82.38 97 LEU A O 1
ATOM 731 N N . PRO A 1 98 ? 1.163 0.811 -6.258 1.00 86.69 98 PRO A N 1
ATOM 732 C CA . PRO A 1 98 ? -0.078 0.085 -6.516 1.00 86.69 98 PRO A CA 1
ATOM 733 C C . PRO A 1 98 ? -0.111 -1.320 -5.923 1.00 86.69 98 PRO A C 1
ATOM 735 O O . PRO A 1 98 ? -1.065 -1.649 -5.212 1.00 86.69 98 PRO A O 1
ATOM 738 N N . ALA A 1 99 ? 0.937 -2.117 -6.132 1.00 88.19 99 ALA A N 1
ATOM 739 C CA . ALA A 1 99 ? 1.033 -3.456 -5.561 1.00 88.19 99 ALA A CA 1
ATOM 740 C C . ALA A 1 99 ? 1.053 -3.421 -4.025 1.00 88.19 99 ALA A C 1
ATOM 742 O O . ALA A 1 99 ? 0.295 -4.152 -3.383 1.00 88.19 99 ALA A O 1
ATOM 743 N N . ILE A 1 100 ? 1.835 -2.518 -3.427 1.00 88.94 100 ILE A N 1
ATOM 744 C CA . ILE A 1 100 ? 1.899 -2.344 -1.966 1.00 88.94 100 ILE A CA 1
ATOM 745 C C . ILE A 1 100 ? 0.537 -1.907 -1.396 1.00 88.94 100 ILE A C 1
ATOM 747 O O . ILE A 1 100 ? 0.065 -2.445 -0.391 1.00 88.94 100 ILE A O 1
ATOM 751 N N . CYS A 1 101 ? -0.149 -0.966 -2.048 1.00 90.81 101 CYS A N 1
ATOM 752 C CA . CYS A 1 101 ? -1.457 -0.477 -1.611 1.00 90.81 101 CYS A CA 1
ATOM 753 C C . CYS A 1 101 ? -2.536 -1.561 -1.691 1.00 90.81 101 CYS A C 1
ATOM 755 O O . CYS A 1 101 ? -3.349 -1.683 -0.769 1.00 90.81 101 CYS A O 1
ATOM 757 N N . LEU A 1 102 ? -2.534 -2.362 -2.759 1.00 92.06 102 LEU A N 1
ATOM 758 C CA . LEU A 1 102 ? -3.427 -3.512 -2.899 1.00 92.06 102 LEU A CA 1
ATOM 759 C C . LEU A 1 102 ? -3.109 -4.592 -1.859 1.00 92.06 102 LEU A C 1
ATOM 761 O O . LEU A 1 102 ? -4.030 -5.116 -1.232 1.00 92.06 102 LEU A O 1
ATOM 765 N N . GLY A 1 103 ? -1.828 -4.858 -1.601 1.00 91.81 103 GLY A N 1
ATOM 766 C CA . GLY A 1 103 ? -1.383 -5.818 -0.589 1.00 91.81 103 GLY A CA 1
ATOM 767 C C . GLY A 1 103 ? -1.780 -5.424 0.832 1.00 91.81 103 GLY A C 1
ATOM 768 O O . GLY A 1 103 ? -2.086 -6.285 1.651 1.00 91.81 103 GLY A O 1
ATOM 769 N N . PHE A 1 104 ? -1.864 -4.125 1.123 1.00 93.44 104 PHE A N 1
ATOM 770 C CA . PHE A 1 104 ? -2.421 -3.634 2.381 1.00 93.44 104 PHE A CA 1
ATOM 771 C C . PHE A 1 104 ? -3.953 -3.712 2.427 1.00 93.44 104 PHE A C 1
ATOM 773 O O . PHE A 1 104 ? -4.522 -4.099 3.450 1.00 93.44 104 PHE A O 1
ATOM 780 N N . LEU A 1 105 ? -4.646 -3.324 1.353 1.00 92.94 105 LEU A N 1
ATOM 781 C CA . LEU A 1 105 ? -6.107 -3.213 1.362 1.00 92.94 105 LEU A CA 1
ATOM 782 C C . LEU A 1 105 ? -6.808 -4.570 1.301 1.00 92.94 105 LEU A C 1
ATOM 784 O O . LEU A 1 105 ? -7.737 -4.788 2.077 1.00 92.94 105 LEU A O 1
ATOM 788 N N . LEU A 1 106 ? -6.379 -5.481 0.422 1.00 93.25 106 LEU A N 1
ATOM 789 C CA . LEU A 1 106 ? -7.070 -6.755 0.187 1.00 93.25 106 LEU A CA 1
ATOM 790 C C . LEU A 1 106 ? -7.256 -7.587 1.469 1.00 93.25 106 LEU A C 1
ATOM 792 O O . LEU A 1 106 ? -8.385 -8.002 1.736 1.00 93.25 106 LEU A O 1
ATOM 796 N N . PRO A 1 107 ? -6.234 -7.777 2.327 1.00 92.88 107 PRO A N 1
ATOM 797 C CA . PRO A 1 107 ? -6.386 -8.574 3.542 1.00 92.88 107 PRO A CA 1
ATOM 798 C C . PRO A 1 107 ? -7.176 -7.878 4.651 1.00 92.88 107 PRO A C 1
ATOM 800 O O . PRO A 1 107 ? -7.514 -8.524 5.643 1.00 92.88 107 PRO A O 1
ATOM 803 N N . ASN A 1 108 ? -7.424 -6.568 4.534 1.00 93.44 108 ASN A N 1
ATOM 804 C CA . ASN A 1 108 ? -7.983 -5.738 5.604 1.00 93.44 108 ASN A CA 1
ATOM 805 C C . ASN A 1 108 ? -9.287 -5.030 5.222 1.00 93.44 108 ASN A C 1
ATOM 807 O O . ASN A 1 108 ? -9.839 -4.300 6.048 1.00 93.44 108 ASN A O 1
ATOM 811 N N . ILE A 1 109 ? -9.786 -5.217 3.999 1.00 93.06 109 ILE A N 1
ATOM 812 C CA . ILE A 1 109 ? -10.926 -4.464 3.465 1.00 93.06 109 ILE A CA 1
ATOM 813 C C . ILE A 1 109 ? -12.180 -4.619 4.331 1.00 93.06 109 ILE A C 1
ATOM 815 O O . ILE A 1 109 ? -12.880 -3.644 4.585 1.00 93.06 109 ILE A O 1
ATOM 819 N N . ASP A 1 110 ? -12.426 -5.811 4.866 1.00 91.31 110 ASP A N 1
ATOM 820 C CA . ASP A 1 110 ? -13.542 -6.107 5.762 1.00 91.31 110 ASP A CA 1
ATOM 821 C C . ASP A 1 110 ? -13.406 -5.405 7.123 1.00 91.31 110 ASP A C 1
ATOM 823 O O . ASP A 1 110 ? -14.395 -4.899 7.657 1.00 91.31 110 ASP A O 1
ATOM 827 N N . LEU A 1 111 ? -12.194 -5.337 7.682 1.00 88.62 111 LEU A N 1
ATOM 828 C CA . LEU A 1 111 ? -11.919 -4.664 8.956 1.00 88.62 111 LEU A CA 1
ATOM 829 C C . LEU A 1 111 ? -12.023 -3.144 8.816 1.00 88.62 111 LEU A C 1
ATOM 831 O O . LEU A 1 111 ? -12.637 -2.485 9.659 1.00 88.62 111 LEU A O 1
ATOM 835 N N . VAL A 1 112 ? -11.479 -2.600 7.727 1.00 88.62 112 VAL A N 1
ATOM 836 C CA . VAL A 1 112 ? -11.572 -1.176 7.383 1.00 88.62 112 VAL A CA 1
ATOM 837 C C . VAL A 1 112 ? -13.027 -0.784 7.121 1.00 88.62 112 VAL A C 1
ATOM 839 O O . VAL A 1 112 ? -13.505 0.221 7.639 1.00 88.62 112 VAL A O 1
ATOM 842 N N . TRP A 1 113 ? -13.777 -1.604 6.387 1.00 89.38 113 TRP A N 1
ATOM 843 C CA . TRP A 1 113 ? -15.194 -1.358 6.124 1.00 89.38 113 TRP A CA 1
ATOM 844 C C . TRP A 1 113 ? -16.043 -1.390 7.398 1.00 89.38 113 TRP A C 1
ATOM 846 O O . TRP A 1 113 ? -16.901 -0.529 7.612 1.00 89.38 113 TRP A O 1
ATOM 856 N N . ARG A 1 114 ? -15.787 -2.361 8.285 1.00 89.19 114 ARG A N 1
ATOM 857 C CA . ARG A 1 114 ? -16.466 -2.453 9.585 1.00 89.19 114 ARG A CA 1
ATOM 858 C C . ARG A 1 114 ? -16.160 -1.258 10.483 1.00 89.19 114 ARG A C 1
ATOM 860 O O . ARG A 1 114 ? -17.057 -0.833 11.203 1.00 89.19 114 ARG A O 1
ATOM 867 N N . SER A 1 115 ? -14.936 -0.732 10.473 1.00 87.56 115 SER A N 1
ATOM 868 C CA . SER A 1 115 ? -14.575 0.426 11.299 1.00 87.56 115 SER A CA 1
ATOM 869 C C . SER A 1 115 ? -15.177 1.728 10.766 1.00 87.56 115 SER A C 1
ATOM 871 O O . SER A 1 115 ? -15.659 2.531 11.562 1.00 87.56 115 SER A O 1
ATOM 873 N N . LEU A 1 116 ? -15.235 1.896 9.440 1.00 86.38 116 LEU A N 1
ATOM 874 C CA . LEU A 1 116 ? -15.884 3.036 8.787 1.00 86.38 116 LEU A CA 1
ATOM 875 C C . LEU A 1 116 ? -17.389 3.079 9.054 1.00 86.38 116 LEU A C 1
ATOM 877 O O . LEU A 1 116 ? -17.915 4.146 9.321 1.00 86.38 116 LEU A O 1
ATOM 881 N N . ARG A 1 117 ? -18.078 1.931 9.041 1.00 87.75 117 ARG A N 1
ATOM 882 C CA . ARG A 1 117 ? -19.523 1.866 9.335 1.00 87.75 117 ARG A CA 1
ATOM 883 C C . ARG A 1 117 ? -19.895 2.109 10.799 1.00 87.75 117 ARG A C 1
ATOM 885 O O . ARG A 1 117 ? -21.071 2.281 11.093 1.00 87.75 117 ARG A O 1
ATOM 892 N N . ARG A 1 118 ? -18.936 2.019 11.724 1.00 77.44 118 ARG A N 1
ATOM 893 C CA . ARG A 1 118 ? -19.163 2.257 13.161 1.00 77.44 118 ARG A CA 1
ATOM 894 C C . ARG A 1 118 ? -18.918 3.712 13.570 1.00 77.44 118 ARG A C 1
ATOM 896 O O . ARG A 1 118 ? -19.106 4.025 14.743 1.00 77.44 118 ARG A O 1
ATOM 903 N N . ARG A 1 119 ? -18.449 4.552 12.649 1.00 56.09 119 ARG A N 1
ATOM 904 C CA . ARG A 1 119 ? -18.270 5.996 12.823 1.00 56.09 119 ARG A CA 1
ATOM 905 C C . ARG A 1 119 ? -19.368 6.736 12.082 1.00 56.09 119 ARG A C 1
ATOM 907 O O . ARG A 1 119 ? -19.717 7.826 12.574 1.00 56.09 119 ARG A O 1
#

Secondary structure (DSSP, 8-state):
--SHHHHHHHHHHS--TTTSTTT-TTSSTTS-EEE--TT-S--EEE-HHHHHHHHHHHHHHHHTT--HHHHHHHHHHHHHHHHHHHHHHT-TT--HHHHHHHHHHGGGHHHHHHHHTT-

Sequence (119 aa):
AVVIPFVDALSVWRGPTDYIVSEQPSVFDDVSIAFRIPGEQESANIGPPDILFFSLFLAAAARFGLRVAWTWAAMVALLGLTLVVTATTDVAGLPALPAICLGFLLPNIDLVWRSLRRR

pLDDT: mean 72.73, std 19.76, range [37.56, 96.12]